Protein AF-A0A2G9XQ73-F1 (afdb_monomer_lite)

Sequence (94 aa):
MFDDGTPLGSSANEEARIDSLPQSWAWLSGAADTDRADRALESAWKNLVREDEGLVLLLTPPFDRSGPSPGYIKGYPPGVRENGGQYTHAALWF

Structure (mmCIF, N/CA/C/O backbone):
data_AF-A0A2G9XQ73-F1
#
_entry.id   AF-A0A2G9XQ73-F1
#
loop_
_atom_site.group_PDB
_atom_site.id
_atom_site.type_symbol
_atom_site.label_atom_id
_atom_site.label_alt_id
_atom_site.label_comp_id
_atom_site.label_asym_id
_atom_site.label_entity_id
_atom_site.label_seq_id
_atom_site.pdbx_PDB_ins_code
_atom_site.Cartn_x
_atom_site.Cartn_y
_atom_site.Cartn_z
_atom_site.occupancy
_atom_site.B_iso_or_equiv
_atom_site.auth_seq_id
_atom_site.auth_comp_id
_atom_site.auth_asym_id
_atom_site.auth_atom_id
_atom_site.pdbx_PDB_model_num
ATOM 1 N N . MET A 1 1 ? -2.246 -3.105 -12.243 1.00 79.94 1 MET A N 1
ATOM 2 C CA . MET A 1 1 ? -1.368 -3.901 -13.131 1.00 79.94 1 MET A CA 1
ATOM 3 C C . MET A 1 1 ? -0.458 -2.949 -13.879 1.00 79.94 1 MET A C 1
ATOM 5 O O . MET A 1 1 ? -0.828 -1.788 -14.013 1.00 79.94 1 MET A O 1
ATOM 9 N N . PHE A 1 2 ? 0.720 -3.409 -14.281 1.00 86.31 2 PHE A N 1
ATOM 10 C CA . PHE A 1 2 ? 1.618 -2.654 -15.154 1.00 86.31 2 PHE A CA 1
ATOM 11 C C . PHE A 1 2 ? 1.119 -2.687 -16.608 1.00 86.31 2 PHE A C 1
ATOM 13 O O . PHE A 1 2 ? 0.191 -3.434 -16.930 1.00 86.31 2 PHE A O 1
ATOM 20 N N . ASP A 1 3 ? 1.748 -1.898 -17.483 1.00 85.88 3 ASP A N 1
ATOM 21 C CA . ASP A 1 3 ? 1.371 -1.783 -18.903 1.00 85.88 3 ASP A CA 1
ATOM 22 C C . ASP A 1 3 ? 1.510 -3.105 -19.676 1.00 85.88 3 ASP A C 1
ATOM 24 O O . ASP A 1 3 ? 0.782 -3.350 -20.635 1.00 85.88 3 ASP A O 1
ATOM 28 N N . ASP A 1 4 ? 2.414 -3.986 -19.241 1.00 88.31 4 ASP A N 1
ATOM 29 C CA . ASP A 1 4 ? 2.602 -5.330 -19.803 1.00 88.31 4 ASP A CA 1
ATOM 30 C C . ASP A 1 4 ? 1.589 -6.363 -19.268 1.00 88.31 4 ASP A C 1
ATOM 32 O O . ASP A 1 4 ? 1.657 -7.547 -19.599 1.00 88.31 4 ASP A O 1
ATOM 36 N N . GLY A 1 5 ? 0.642 -5.924 -18.435 1.00 86.62 5 GLY A N 1
ATOM 37 C CA . GLY A 1 5 ? -0.377 -6.762 -17.817 1.00 86.62 5 GLY A CA 1
ATOM 38 C C . GLY A 1 5 ? 0.090 -7.505 -16.568 1.00 86.62 5 GLY A C 1
ATOM 39 O O . GLY A 1 5 ? -0.726 -8.186 -15.940 1.00 86.62 5 GLY A O 1
ATOM 40 N N . THR A 1 6 ? 1.354 -7.368 -16.154 1.00 88.62 6 THR A N 1
ATOM 41 C CA . THR A 1 6 ? 1.828 -8.007 -14.924 1.00 88.62 6 THR A CA 1
ATOM 42 C C . THR A 1 6 ? 1.110 -7.427 -13.692 1.00 88.62 6 THR A C 1
ATOM 44 O O . THR A 1 6 ? 0.835 -6.218 -13.617 1.00 88.62 6 THR A O 1
ATOM 47 N N . PRO A 1 7 ? 0.739 -8.266 -12.705 1.00 87.38 7 PRO A N 1
ATOM 48 C CA . PRO A 1 7 ? 0.110 -7.787 -11.480 1.00 87.38 7 PRO A CA 1
ATOM 49 C C . PRO A 1 7 ? 1.026 -6.839 -10.696 1.00 87.38 7 PRO A C 1
ATOM 51 O O . PRO A 1 7 ? 2.223 -7.078 -10.555 1.00 87.38 7 PRO A 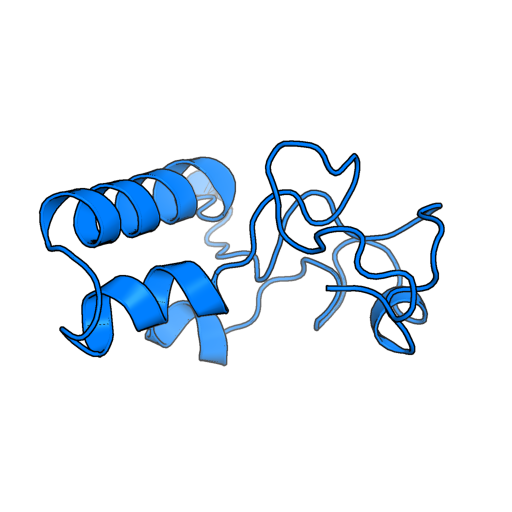O 1
ATOM 54 N N . LEU A 1 8 ? 0.425 -5.789 -10.140 1.00 87.81 8 LEU A N 1
ATOM 55 C CA . LEU A 1 8 ? 1.032 -4.881 -9.167 1.00 87.81 8 LEU A CA 1
ATOM 56 C C . LEU A 1 8 ? 0.183 -4.963 -7.896 1.00 87.81 8 LEU A C 1
ATOM 58 O O . LEU A 1 8 ? -1.044 -4.979 -8.023 1.00 87.81 8 LEU A O 1
ATOM 62 N N . GLY A 1 9 ? 0.793 -5.007 -6.709 1.00 88.38 9 GLY A N 1
ATOM 63 C CA . GLY A 1 9 ? 0.027 -5.156 -5.466 1.00 88.38 9 GLY A CA 1
ATOM 64 C C . GLY A 1 9 ? -0.326 -6.608 -5.128 1.00 88.38 9 GLY A C 1
ATOM 65 O O . GLY A 1 9 ? -1.392 -6.852 -4.570 1.00 88.38 9 GLY A O 1
ATOM 66 N N . SER A 1 10 ? 0.489 -7.584 -5.543 1.00 89.06 10 SER A N 1
ATOM 67 C CA . SER A 1 10 ? 0.209 -9.017 -5.394 1.00 89.06 10 SER A CA 1
ATOM 68 C C . SER A 1 10 ? 1.273 -9.749 -4.578 1.00 89.06 10 SER A C 1
ATOM 70 O O . SER A 1 10 ? 2.440 -9.360 -4.541 1.00 89.06 10 SER A O 1
ATOM 72 N N . SER A 1 11 ? 0.909 -10.905 -4.018 1.00 91.12 11 SER A N 1
ATOM 73 C CA . SER A 1 11 ? 1.837 -11.765 -3.270 1.00 91.12 11 SER A CA 1
ATOM 74 C C . SER A 1 11 ? 3.048 -12.239 -4.086 1.00 91.12 11 SER A C 1
ATOM 76 O O . SER A 1 11 ? 4.061 -12.623 -3.498 1.00 91.12 11 SER A O 1
ATOM 78 N N . ALA A 1 12 ? 2.940 -12.228 -5.420 1.00 90.50 12 ALA A N 1
ATOM 79 C CA . ALA A 1 12 ? 4.009 -12.594 -6.345 1.00 90.50 12 ALA A CA 1
ATOM 80 C C . ALA A 1 12 ? 5.023 -11.463 -6.587 1.00 90.50 12 ALA A C 1
ATOM 82 O O . ALA A 1 12 ? 6.100 -11.727 -7.115 1.00 90.50 12 ALA A O 1
ATOM 83 N N . ASN A 1 13 ? 4.708 -10.218 -6.216 1.00 91.44 13 ASN A N 1
ATOM 84 C CA . ASN A 1 13 ? 5.654 -9.112 -6.331 1.00 91.44 13 ASN A CA 1
ATOM 85 C C . ASN A 1 13 ? 6.731 -9.208 -5.236 1.00 91.44 13 ASN A C 1
ATOM 87 O O . ASN A 1 13 ? 6.504 -9.788 -4.179 1.00 91.44 13 ASN A O 1
ATOM 91 N N . GLU A 1 14 ? 7.921 -8.655 -5.469 1.00 91.88 14 GLU A N 1
ATOM 92 C CA . GLU A 1 14 ? 8.950 -8.559 -4.420 1.00 91.88 14 GLU A CA 1
ATOM 93 C C . GLU A 1 14 ? 8.718 -7.347 -3.508 1.00 91.88 14 GLU A C 1
ATOM 95 O O . GLU A 1 14 ? 8.846 -7.462 -2.287 1.00 91.88 14 GLU A O 1
ATOM 100 N N . GLU A 1 15 ? 8.292 -6.238 -4.115 1.00 94.69 15 GLU A N 1
ATOM 101 C CA . GLU A 1 15 ? 7.926 -4.953 -3.512 1.00 94.69 15 GLU A CA 1
ATOM 102 C C . GLU A 1 15 ? 6.433 -4.680 -3.754 1.00 94.69 15 GLU A C 1
ATOM 104 O O . GLU A 1 15 ? 5.847 -5.230 -4.686 1.00 94.69 15 GLU A O 1
ATOM 109 N N . ALA A 1 16 ? 5.812 -3.851 -2.916 1.00 94.88 16 ALA A N 1
ATOM 110 C CA . ALA A 1 16 ? 4.373 -3.586 -2.895 1.00 94.88 16 ALA A CA 1
ATOM 111 C C . ALA A 1 16 ? 3.549 -4.877 -3.005 1.00 94.88 16 ALA A C 1
ATOM 113 O O . ALA A 1 16 ? 2.692 -5.027 -3.873 1.00 94.88 16 ALA A O 1
ATOM 114 N N . ARG A 1 17 ? 3.843 -5.845 -2.133 1.00 95.38 17 ARG A N 1
ATOM 115 C CA . ARG A 1 17 ? 3.138 -7.136 -2.093 1.00 95.38 17 ARG A CA 1
ATOM 116 C C . ARG A 1 17 ? 1.692 -6.990 -1.652 1.00 95.38 17 ARG A C 1
ATOM 118 O O . ARG A 1 17 ? 0.843 -7.792 -2.033 1.00 95.38 17 ARG A O 1
ATOM 125 N N . ILE A 1 18 ? 1.446 -5.992 -0.814 1.00 96.19 18 ILE A N 1
ATOM 126 C CA . ILE A 1 18 ? 0.136 -5.629 -0.299 1.00 96.19 18 ILE A CA 1
ATOM 127 C C . ILE A 1 18 ? 0.067 -4.113 -0.131 1.00 96.19 18 ILE A C 1
ATOM 129 O O . ILE A 1 18 ? 1.061 -3.476 0.225 1.00 96.19 18 ILE A O 1
ATOM 133 N N . ASP A 1 19 ? -1.110 -3.564 -0.404 1.00 95.44 19 ASP A N 1
ATOM 134 C CA . ASP A 1 19 ? -1.445 -2.142 -0.335 1.00 95.44 19 ASP A CA 1
ATOM 135 C C . ASP A 1 19 ? -2.753 -2.000 0.443 1.00 95.44 19 ASP A C 1
ATOM 137 O O . ASP A 1 19 ? -3.676 -2.774 0.204 1.00 95.44 19 ASP A O 1
ATOM 141 N N . SER A 1 20 ? -2.824 -1.043 1.363 1.00 95.19 20 SER A N 1
ATOM 142 C CA . SER A 1 20 ? -3.969 -0.785 2.236 1.00 95.19 20 SER A CA 1
ATOM 143 C C . SER A 1 20 ? -5.244 -0.469 1.445 1.00 95.19 20 SER A C 1
ATOM 145 O O . SER A 1 20 ? -6.310 -1.008 1.736 1.00 95.19 20 SER A O 1
ATOM 147 N N . LEU A 1 21 ? -5.139 0.324 0.375 1.00 94.19 21 LEU A N 1
ATOM 148 C CA . LEU A 1 21 ? -6.286 0.855 -0.360 1.00 94.19 21 LEU A CA 1
ATOM 149 C C . LEU A 1 21 ? -7.216 -0.230 -0.915 1.00 94.19 21 LEU A C 1
ATOM 151 O O . LEU A 1 21 ? -8.401 -0.219 -0.571 1.00 94.19 21 LEU A O 1
ATOM 155 N N . PRO A 1 22 ? -6.749 -1.177 -1.753 1.00 93.88 22 PRO A N 1
ATOM 156 C CA . PRO A 1 22 ? -7.627 -2.207 -2.289 1.00 93.88 22 PRO A CA 1
ATOM 157 C C . PRO A 1 22 ? -8.182 -3.139 -1.207 1.00 93.88 22 PRO A C 1
ATOM 159 O O . PRO A 1 22 ? -9.270 -3.673 -1.407 1.00 93.88 22 PRO A O 1
ATOM 162 N N . GLN A 1 23 ? -7.487 -3.335 -0.078 1.00 94.50 23 GLN A N 1
ATOM 163 C CA . GLN A 1 23 ? -7.994 -4.205 0.990 1.00 94.50 23 GLN A CA 1
ATOM 164 C C . GLN A 1 23 ? -9.109 -3.516 1.781 1.00 94.50 23 GLN A C 1
ATOM 166 O O . GLN A 1 23 ? -10.189 -4.084 1.927 1.00 94.50 23 GLN A O 1
ATOM 171 N N . SER A 1 24 ? -8.890 -2.270 2.210 1.00 94.06 24 SER A N 1
ATOM 172 C CA . SER A 1 24 ? -9.899 -1.467 2.904 1.00 94.06 24 SER A CA 1
ATOM 173 C C . SER A 1 24 ? -11.149 -1.277 2.047 1.00 94.06 24 SER A C 1
ATOM 175 O O . SER A 1 24 ? -12.267 -1.506 2.504 1.00 94.06 24 SER A O 1
ATOM 177 N N . TRP A 1 25 ? -10.988 -0.930 0.766 1.00 94.56 25 TRP A N 1
ATOM 178 C CA . TRP A 1 25 ? -12.129 -0.712 -0.126 1.00 94.56 25 TRP A CA 1
A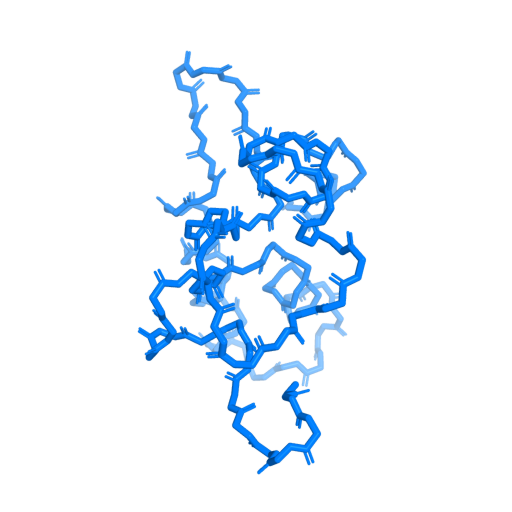TOM 179 C C . TRP A 1 25 ? -12.872 -1.995 -0.504 1.00 94.56 25 TRP A C 1
ATOM 181 O O . TRP A 1 25 ? -14.082 -1.931 -0.734 1.00 94.56 25 TRP A O 1
ATOM 191 N N . ALA A 1 26 ? -12.205 -3.155 -0.542 1.00 93.56 26 ALA A N 1
ATOM 192 C CA . ALA A 1 26 ? -12.889 -4.435 -0.730 1.00 93.56 26 ALA A CA 1
ATOM 193 C C . ALA A 1 26 ? -13.928 -4.681 0.374 1.00 93.56 26 ALA A C 1
ATOM 195 O O . ALA A 1 26 ? -15.035 -5.122 0.072 1.00 93.56 26 ALA A O 1
ATOM 196 N N . TRP A 1 27 ? -13.599 -4.326 1.618 1.00 93.38 27 TRP A N 1
ATOM 197 C CA . TRP A 1 27 ? -14.503 -4.444 2.759 1.00 93.38 27 TRP A CA 1
ATOM 198 C C . TRP A 1 27 ? -15.535 -3.309 2.812 1.00 93.38 27 TRP A C 1
ATOM 200 O O . TRP A 1 27 ? -16.738 -3.564 2.818 1.00 93.38 27 TRP A O 1
ATOM 210 N N . LEU A 1 28 ? -15.089 -2.050 2.738 1.00 92.94 28 LEU A N 1
ATOM 211 C CA . LEU A 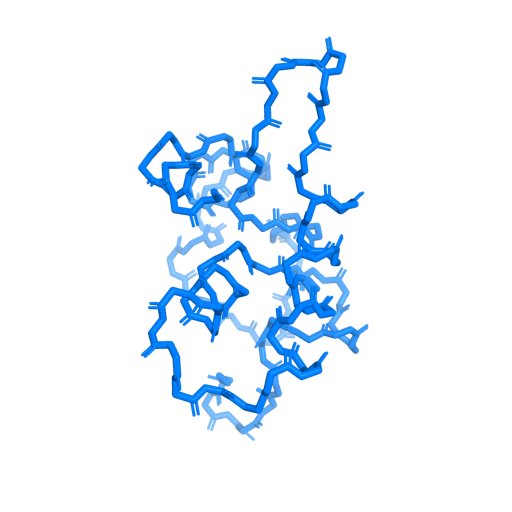1 28 ? -15.955 -0.869 2.866 1.00 92.94 28 LEU A CA 1
ATOM 212 C C . LEU A 1 28 ? -17.020 -0.752 1.770 1.00 92.94 28 LEU A C 1
ATOM 214 O O . LEU A 1 28 ? -18.119 -0.267 2.026 1.00 92.94 28 LEU A O 1
ATOM 218 N N . SER A 1 29 ? -16.701 -1.150 0.536 1.00 94.81 29 SER A N 1
ATOM 219 C CA . SER A 1 29 ? -17.637 -1.002 -0.587 1.00 94.81 29 SER A CA 1
ATOM 220 C C . SER A 1 29 ? -18.787 -2.009 -0.562 1.00 94.81 29 SER A C 1
ATOM 222 O O . SER A 1 29 ? -19.791 -1.787 -1.238 1.00 94.81 29 SER A O 1
ATOM 224 N N . GLY A 1 30 ? -18.629 -3.138 0.139 1.00 92.12 30 GLY A N 1
ATOM 225 C CA . GLY A 1 30 ? -19.554 -4.274 0.073 1.00 92.12 30 GLY A CA 1
ATOM 226 C C . GLY A 1 30 ? -19.663 -4.929 -1.313 1.00 92.12 30 GLY A C 1
ATOM 227 O O . GLY A 1 30 ? -20.554 -5.744 -1.533 1.00 92.12 30 GLY A O 1
ATOM 228 N N . ALA A 1 31 ? -18.794 -4.566 -2.265 1.00 94.31 31 ALA A N 1
ATOM 229 C CA . ALA A 1 31 ? -18.827 -5.080 -3.635 1.00 94.31 31 ALA A CA 1
ATOM 230 C C . ALA A 1 31 ? -18.020 -6.377 -3.811 1.00 94.31 31 ALA A C 1
ATOM 232 O O . ALA A 1 31 ? -18.194 -7.087 -4.804 1.00 94.31 31 ALA A O 1
ATOM 233 N N . ALA A 1 32 ? -17.112 -6.672 -2.878 1.00 94.25 32 ALA A N 1
ATOM 234 C CA . ALA A 1 32 ? -16.376 -7.925 -2.856 1.00 94.25 32 ALA A CA 1
ATOM 235 C C . ALA A 1 32 ? -17.200 -9.036 -2.191 1.00 94.25 32 ALA A C 1
ATOM 237 O O . ALA A 1 32 ? -18.056 -8.785 -1.347 1.00 94.25 32 ALA A O 1
ATOM 238 N N . ASP A 1 33 ? -16.900 -10.279 -2.563 1.00 97.69 33 ASP A N 1
ATOM 239 C CA . ASP A 1 33 ? -17.343 -11.452 -1.811 1.00 97.69 33 ASP A CA 1
ATOM 240 C C . ASP A 1 33 ? -16.914 -11.329 -0.338 1.00 97.69 33 ASP A C 1
ATOM 242 O O . ASP A 1 33 ? -15.769 -10.962 -0.064 1.00 97.69 33 ASP A O 1
ATOM 246 N N . THR A 1 34 ? -17.829 -11.610 0.593 1.00 96.12 34 THR A N 1
ATOM 247 C CA . THR A 1 34 ? -17.647 -11.320 2.024 1.00 96.12 34 THR A CA 1
ATOM 248 C C . THR A 1 34 ? -16.434 -12.035 2.611 1.00 96.12 34 THR A C 1
ATOM 250 O O . THR A 1 34 ? -15.570 -11.382 3.193 1.00 96.12 34 THR A O 1
ATOM 253 N N . ASP A 1 35 ? -16.287 -13.338 2.359 1.00 97.50 35 ASP A N 1
ATOM 254 C CA . ASP A 1 35 ? -15.154 -14.117 2.873 1.00 97.50 35 ASP A CA 1
ATOM 255 C C . ASP A 1 35 ? -13.820 -13.595 2.316 1.00 97.50 35 ASP A C 1
ATOM 257 O O . ASP A 1 35 ? -12.779 -13.621 2.980 1.00 97.50 35 ASP A O 1
ATOM 261 N N . ARG A 1 36 ? -13.820 -13.109 1.069 1.00 96.44 36 ARG A N 1
ATOM 262 C CA . ARG A 1 36 ? -12.635 -12.487 0.464 1.00 96.44 36 ARG A CA 1
ATOM 263 C C . ARG A 1 36 ? -12.338 -11.109 1.046 1.00 96.44 36 ARG A C 1
ATOM 265 O O . ARG A 1 36 ? -11.160 -10.782 1.178 1.00 96.44 36 ARG A O 1
ATOM 272 N N . ALA A 1 37 ? -13.361 -10.323 1.363 1.00 96.44 37 ALA A N 1
ATOM 273 C CA . ALA A 1 37 ? -13.219 -9.004 1.966 1.00 96.44 37 ALA A CA 1
ATOM 274 C C . ALA A 1 37 ? -12.658 -9.089 3.392 1.00 96.44 37 ALA A C 1
ATOM 276 O O . ALA A 1 37 ? -11.723 -8.362 3.724 1.00 96.44 37 ALA A O 1
ATOM 277 N N . ASP A 1 38 ? -13.149 -10.026 4.203 1.00 96.06 38 ASP A N 1
ATOM 278 C CA . ASP A 1 38 ? -12.653 -10.230 5.568 1.00 96.06 38 ASP A CA 1
ATOM 279 C C . ASP A 1 38 ? -11.184 -10.672 5.555 1.00 96.06 38 ASP A C 1
ATOM 281 O O . ASP A 1 38 ? -10.333 -10.086 6.226 1.00 96.06 38 ASP A O 1
ATOM 285 N N . ARG A 1 39 ? -10.833 -11.622 4.678 1.00 96.94 39 ARG A N 1
ATOM 286 C CA . ARG A 1 39 ? -9.437 -12.047 4.483 1.00 96.94 39 ARG A CA 1
ATOM 287 C C . ARG A 1 39 ? -8.525 -10.920 3.995 1.00 96.94 39 ARG A C 1
ATOM 289 O O . ARG A 1 39 ? -7.343 -10.900 4.345 1.00 96.94 39 ARG A O 1
ATOM 296 N N . ALA A 1 40 ? -9.038 -10.022 3.155 1.00 95.31 40 ALA A N 1
ATOM 297 C CA . ALA A 1 40 ? -8.301 -8.853 2.685 1.00 95.31 40 ALA A CA 1
ATOM 298 C C . ALA A 1 40 ? -7.952 -7.929 3.858 1.00 95.31 40 ALA A C 1
ATOM 300 O O . ALA A 1 40 ? -6.783 -7.570 4.028 1.00 95.31 40 ALA A O 1
ATOM 301 N N . LEU A 1 41 ? -8.937 -7.620 4.706 1.00 94.81 41 LEU A N 1
ATOM 302 C CA . LEU A 1 41 ? -8.763 -6.765 5.877 1.00 94.81 41 LEU A CA 1
ATOM 303 C C . LEU A 1 41 ? -7.799 -7.383 6.903 1.00 94.81 41 LEU A C 1
ATOM 305 O O . LEU A 1 41 ? -6.866 -6.714 7.343 1.00 94.81 41 LEU A O 1
ATOM 3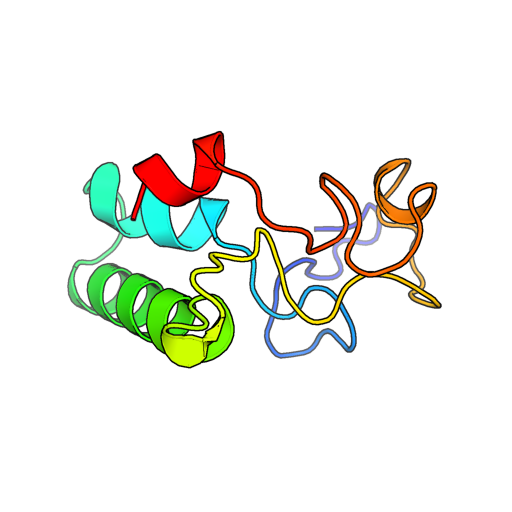09 N N . GLU A 1 42 ? -7.943 -8.674 7.214 1.00 96.19 42 GLU A N 1
ATOM 310 C CA . GLU A 1 42 ? -7.023 -9.401 8.105 1.00 96.19 42 GLU A CA 1
ATOM 311 C C . GLU A 1 42 ? -5.582 -9.396 7.580 1.00 96.19 42 GLU A C 1
ATOM 313 O O . GLU A 1 42 ? -4.623 -9.187 8.330 1.00 96.19 42 GLU A O 1
ATOM 318 N N . SER A 1 43 ? -5.408 -9.614 6.273 1.00 96.25 43 SER A N 1
ATOM 319 C CA . SER A 1 43 ? -4.090 -9.584 5.642 1.00 96.25 43 SER A CA 1
ATOM 320 C C . SER A 1 43 ? -3.480 -8.187 5.701 1.00 96.25 43 SER A C 1
ATOM 322 O O . SER A 1 43 ? -2.282 -8.051 5.961 1.00 96.25 43 SER A O 1
ATOM 324 N N . ALA A 1 44 ? -4.280 -7.147 5.475 1.00 95.19 44 ALA A N 1
ATOM 325 C CA . ALA A 1 44 ? -3.832 -5.770 5.579 1.00 95.19 44 ALA A CA 1
ATOM 326 C C . ALA A 1 44 ? -3.400 -5.460 7.019 1.00 95.19 44 ALA A C 1
ATOM 328 O O . ALA A 1 44 ? -2.282 -4.988 7.217 1.00 95.19 44 ALA A O 1
ATOM 329 N N . TRP A 1 45 ? -4.214 -5.822 8.015 1.00 95.12 45 TRP A N 1
ATOM 330 C CA . TRP A 1 45 ? -3.895 -5.629 9.431 1.00 95.12 45 TRP A CA 1
ATOM 331 C C . TRP A 1 45 ? -2.554 -6.271 9.788 1.00 95.12 45 TRP A C 1
ATOM 333 O O . TRP A 1 45 ? -1.632 -5.605 10.250 1.00 95.12 45 TRP A O 1
ATOM 343 N N . LYS A 1 46 ? -2.394 -7.556 9.459 1.00 96.25 46 LYS A N 1
ATOM 344 C CA . LYS A 1 46 ? -1.190 -8.333 9.769 1.00 96.25 46 LYS A CA 1
ATOM 345 C C . LYS A 1 46 ? 0.096 -7.767 9.158 1.00 96.25 46 LYS A C 1
ATOM 347 O O . LYS A 1 46 ? 1.164 -7.944 9.738 1.00 96.25 46 LYS A O 1
ATOM 352 N N . ASN A 1 47 ? 0.027 -7.185 7.961 1.00 96.38 47 ASN A N 1
ATOM 353 C CA . ASN A 1 47 ? 1.225 -6.789 7.214 1.00 96.38 47 ASN A CA 1
ATOM 354 C C . ASN A 1 47 ? 1.509 -5.282 7.265 1.00 96.38 47 ASN A C 1
ATOM 356 O O . ASN A 1 47 ? 2.654 -4.880 7.056 1.00 96.38 47 ASN A O 1
ATOM 360 N N . LEU A 1 48 ? 0.490 -4.452 7.493 1.00 96.25 48 LEU A N 1
ATOM 361 C CA . LEU A 1 48 ? 0.579 -2.997 7.353 1.00 96.25 48 LEU A CA 1
ATOM 362 C C . LEU A 1 48 ? 0.394 -2.246 8.673 1.00 96.25 48 LEU A C 1
ATOM 364 O O . LEU A 1 48 ? 0.826 -1.096 8.753 1.00 96.25 48 LEU A O 1
ATOM 368 N N . VAL A 1 49 ? -0.186 -2.868 9.703 1.00 95.19 49 VAL A N 1
ATOM 369 C CA . VAL A 1 49 ? -0.339 -2.256 11.029 1.00 95.19 49 VAL A CA 1
ATOM 370 C C . VAL A 1 49 ? 0.842 -2.652 11.911 1.00 95.19 49 VAL A C 1
ATOM 372 O O . VAL A 1 49 ? 1.131 -3.830 12.110 1.00 95.19 49 VAL A O 1
ATOM 375 N N . ARG A 1 50 ? 1.539 -1.648 12.442 1.00 94.00 50 ARG A N 1
ATOM 376 C CA . ARG A 1 50 ? 2.624 -1.803 13.413 1.00 94.00 50 ARG A CA 1
ATOM 377 C C . ARG A 1 50 ? 2.207 -1.145 14.716 1.00 94.00 50 ARG A C 1
ATOM 379 O O . ARG A 1 50 ? 2.461 0.040 14.923 1.00 94.00 50 ARG A O 1
ATOM 386 N N . GLU A 1 51 ? 1.536 -1.912 15.567 1.00 92.19 51 GLU A N 1
ATOM 387 C CA . GLU A 1 51 ? 0.933 -1.408 16.807 1.00 92.19 51 GLU A CA 1
ATOM 388 C C . GLU A 1 51 ? 1.979 -0.802 17.751 1.00 92.19 51 GLU A C 1
ATOM 390 O O . GLU A 1 51 ? 1.790 0.315 18.228 1.00 92.19 51 GLU A O 1
ATOM 395 N N . ASP A 1 52 ? 3.121 -1.474 17.925 1.00 94.00 52 ASP A N 1
ATOM 396 C CA . ASP A 1 52 ? 4.219 -1.008 18.786 1.00 94.00 52 ASP A CA 1
ATOM 397 C C . ASP A 1 52 ? 4.821 0.330 18.324 1.00 94.00 52 ASP A C 1
ATOM 399 O O . ASP A 1 52 ? 5.310 1.117 19.133 1.00 94.00 52 ASP A O 1
ATOM 403 N N . GLU A 1 53 ? 4.785 0.593 17.014 1.00 92.19 53 GLU A N 1
ATOM 404 C CA . GLU A 1 53 ? 5.299 1.824 16.406 1.00 92.19 53 GLU A CA 1
ATOM 405 C C . GLU A 1 53 ? 4.193 2.883 16.209 1.00 92.19 53 GLU A C 1
ATOM 407 O O . GLU A 1 53 ? 4.486 4.024 15.854 1.00 92.19 53 GLU A O 1
ATOM 412 N N . GLY A 1 54 ? 2.919 2.528 16.420 1.00 90.31 54 GLY A N 1
ATOM 413 C CA . GLY A 1 54 ? 1.766 3.387 16.134 1.00 90.31 54 GLY A CA 1
ATOM 414 C C . GLY A 1 54 ? 1.592 3.718 14.645 1.00 90.31 54 GLY A C 1
ATOM 415 O O . GLY A 1 54 ? 1.064 4.782 14.307 1.00 90.31 54 GLY A O 1
ATOM 416 N N . LEU A 1 55 ? 2.056 2.841 13.746 1.00 92.12 55 LEU A N 1
ATOM 417 C CA . LEU A 1 55 ? 2.066 3.087 12.300 1.00 92.12 55 LEU A CA 1
ATOM 418 C C . LEU A 1 55 ? 1.046 2.220 11.562 1.00 92.12 55 LEU A C 1
ATOM 420 O O . LEU A 1 55 ? 0.868 1.040 11.857 1.00 92.12 55 LEU A O 1
ATOM 424 N N . VAL A 1 56 ? 0.457 2.804 10.519 1.00 94.19 56 VAL A N 1
ATOM 425 C CA . VAL A 1 56 ? -0.308 2.087 9.491 1.00 94.19 56 VAL A CA 1
ATOM 426 C C . VAL A 1 56 ? 0.296 2.448 8.141 1.00 94.19 56 VAL A C 1
ATOM 428 O O . VAL A 1 56 ? 0.210 3.598 7.700 1.00 94.19 56 VAL A O 1
ATOM 431 N N . LEU A 1 57 ? 0.974 1.485 7.526 1.00 95.94 57 LEU A N 1
ATOM 432 C CA . LEU A 1 57 ? 1.698 1.673 6.274 1.00 95.94 57 LEU A CA 1
ATOM 433 C C . LEU A 1 57 ? 0.741 1.650 5.082 1.00 95.94 57 LEU A C 1
ATOM 435 O O . LEU A 1 57 ? -0.215 0.875 5.060 1.00 95.94 57 LEU A O 1
ATOM 439 N N . LEU A 1 58 ? 1.027 2.456 4.058 1.00 95.81 58 LEU A N 1
ATOM 440 C CA . LEU A 1 58 ? 0.237 2.419 2.825 1.00 95.81 58 LEU A CA 1
ATOM 441 C C . LEU A 1 58 ? 0.439 1.110 2.051 1.00 95.81 58 LEU A C 1
ATOM 443 O O . LEU A 1 58 ? -0.525 0.526 1.574 1.00 95.81 58 LEU A O 1
ATOM 447 N N . LEU A 1 59 ? 1.682 0.642 1.942 1.00 96.31 59 LEU A N 1
ATOM 448 C CA . LEU A 1 59 ? 2.044 -0.595 1.252 1.00 96.31 59 LEU A CA 1
ATOM 449 C C . LEU A 1 59 ? 3.328 -1.185 1.834 1.00 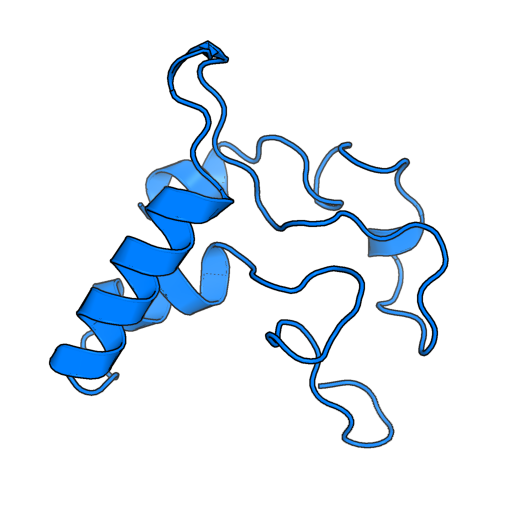96.31 59 LEU A C 1
ATOM 451 O O . LEU A 1 59 ? 4.102 -0.483 2.488 1.00 96.31 59 LEU A O 1
ATOM 455 N N . THR A 1 60 ? 3.571 -2.472 1.593 1.00 96.50 60 THR A N 1
ATOM 456 C CA . THR A 1 60 ? 4.825 -3.122 1.996 1.00 96.50 60 THR A CA 1
ATOM 457 C C . THR A 1 60 ? 5.171 -4.325 1.102 1.00 96.50 60 THR A C 1
ATOM 459 O O . THR A 1 60 ? 4.266 -5.015 0.622 1.00 96.50 60 THR A O 1
ATOM 462 N N . PRO A 1 61 ? 6.464 -4.633 0.884 1.00 96.19 61 PRO A N 1
ATOM 463 C CA . PRO A 1 61 ? 7.623 -3.758 1.107 1.00 96.19 61 PRO A CA 1
ATOM 464 C C . PRO A 1 61 ? 7.551 -2.484 0.243 1.00 96.19 61 PRO A C 1
ATOM 466 O O . PRO A 1 61 ? 6.881 -2.511 -0.786 1.00 96.19 61 PRO A O 1
ATOM 469 N N . PRO A 1 62 ? 8.195 -1.369 0.624 1.00 96.38 62 PRO A N 1
ATOM 470 C CA . PRO A 1 62 ? 8.264 -0.188 -0.234 1.00 96.38 62 PRO A CA 1
ATOM 471 C C . PRO A 1 62 ? 9.022 -0.484 -1.534 1.00 96.38 62 PRO A C 1
ATOM 473 O O . PRO A 1 62 ? 9.822 -1.418 -1.605 1.00 96.38 62 PRO A O 1
ATOM 476 N N . PHE A 1 63 ? 8.789 0.332 -2.555 1.00 95.31 63 PHE A N 1
ATOM 477 C CA . PHE A 1 63 ? 9.542 0.276 -3.797 1.00 95.31 63 PHE A CA 1
ATOM 478 C C . PHE A 1 63 ? 10.974 0.796 -3.603 1.00 95.31 63 PHE A C 1
ATOM 480 O O . PHE A 1 63 ? 11.168 1.872 -3.038 1.00 95.31 63 PHE A O 1
ATOM 487 N N . ASP A 1 64 ? 11.966 0.078 -4.128 1.00 93.69 64 ASP A N 1
ATOM 488 C CA . ASP A 1 64 ? 13.382 0.479 -4.170 1.00 93.69 64 ASP A CA 1
ATOM 489 C C . ASP A 1 64 ? 13.979 0.146 -5.545 1.00 93.69 64 ASP A C 1
ATOM 491 O O . ASP A 1 64 ? 14.413 1.023 -6.298 1.00 93.69 64 ASP A O 1
ATOM 495 N N . ARG A 1 65 ? 13.918 -1.128 -5.947 1.00 88.50 65 ARG A N 1
ATOM 496 C CA . ARG A 1 65 ? 14.603 -1.642 -7.146 1.00 88.50 65 ARG A CA 1
ATOM 497 C C . ARG A 1 65 ? 13.673 -2.220 -8.197 1.00 88.50 65 ARG A C 1
ATOM 499 O O . ARG A 1 65 ? 14.138 -2.434 -9.313 1.00 88.50 65 ARG A O 1
ATOM 506 N N . SER A 1 66 ? 12.387 -2.387 -7.900 1.00 76.12 66 SER A N 1
ATOM 507 C CA . SER A 1 66 ? 11.392 -2.996 -8.796 1.00 76.12 66 SER A CA 1
ATOM 508 C C . SER A 1 66 ? 11.448 -2.516 -10.249 1.00 76.12 66 SER A C 1
ATOM 510 O O . SER A 1 66 ? 11.553 -1.319 -10.546 1.00 76.12 66 SER A O 1
ATOM 512 N N . GLY A 1 67 ? 11.340 -3.491 -11.150 1.00 76.50 67 GLY A N 1
ATOM 513 C CA . GLY A 1 67 ? 10.914 -3.329 -12.535 1.00 76.50 67 GLY A CA 1
ATOM 514 C C . GLY A 1 67 ? 9.715 -4.257 -12.781 1.00 76.50 67 GLY A C 1
ATOM 515 O O . GLY A 1 67 ? 9.727 -5.362 -12.232 1.00 76.50 67 GLY A O 1
ATOM 516 N N . PRO A 1 68 ? 8.694 -3.856 -13.564 1.00 81.88 68 PRO A N 1
ATOM 517 C CA . PRO A 1 68 ? 8.536 -2.587 -14.288 1.00 81.88 68 PRO A CA 1
ATOM 518 C C . PRO A 1 68 ? 8.353 -1.374 -13.358 1.00 81.88 68 PRO A C 1
ATOM 520 O O . PRO A 1 68 ? 8.116 -1.523 -12.163 1.00 81.88 68 PRO A O 1
ATOM 523 N N . SER A 1 69 ? 8.512 -0.155 -13.889 1.00 86.50 69 SER A N 1
ATOM 524 C CA . SER A 1 69 ? 8.394 1.064 -13.075 1.00 86.50 69 SER A CA 1
ATOM 525 C C . SER A 1 69 ? 6.959 1.238 -12.556 1.00 86.50 69 SER A C 1
ATOM 527 O O . SER A 1 69 ? 6.041 1.282 -13.375 1.00 86.50 69 SER A O 1
ATOM 529 N N . PRO A 1 70 ? 6.739 1.416 -11.238 1.00 87.38 70 PRO A N 1
ATOM 530 C CA . PRO A 1 70 ? 5.417 1.727 -10.686 1.00 87.38 70 PRO A CA 1
ATOM 531 C C . PRO A 1 70 ? 5.043 3.212 -10.869 1.00 87.38 70 PRO A C 1
ATOM 533 O O . PRO A 1 70 ? 4.049 3.684 -10.322 1.00 87.38 70 PRO A O 1
ATOM 536 N N . GLY A 1 71 ? 5.855 3.975 -11.610 1.00 90.06 71 GLY A N 1
ATOM 537 C CA . GLY A 1 71 ? 5.678 5.406 -11.821 1.00 90.06 71 GLY A CA 1
ATOM 538 C C . GLY A 1 71 ? 6.331 6.256 -10.730 1.00 90.06 71 GLY A C 1
ATOM 539 O O . GLY A 1 71 ? 7.312 5.857 -10.099 1.00 90.06 71 GLY A O 1
ATOM 540 N N . TYR A 1 72 ? 5.793 7.461 -10.522 1.00 91.44 72 TYR A N 1
ATOM 541 C CA . TYR A 1 72 ? 6.406 8.493 -9.674 1.00 91.44 72 TYR A CA 1
ATOM 542 C C . TYR A 1 72 ? 6.543 8.097 -8.196 1.00 91.44 72 TYR A C 1
ATOM 544 O O . TYR A 1 72 ? 7.412 8.621 -7.508 1.00 91.44 72 TYR A O 1
ATOM 552 N N . ILE A 1 73 ? 5.746 7.139 -7.713 1.00 91.44 73 ILE A N 1
ATOM 553 C CA . ILE A 1 73 ? 5.815 6.637 -6.332 1.00 91.44 73 ILE A CA 1
ATOM 554 C C . ILE A 1 73 ? 7.219 6.138 -5.948 1.00 91.44 73 ILE A C 1
ATOM 556 O O . ILE A 1 73 ? 7.655 6.355 -4.822 1.00 91.44 73 ILE A O 1
ATOM 560 N N . LYS A 1 74 ? 7.978 5.578 -6.902 1.00 90.62 74 LYS A N 1
ATOM 561 C CA . LYS A 1 74 ? 9.375 5.147 -6.706 1.00 90.62 74 LYS A CA 1
ATOM 562 C C . LYS A 1 74 ? 10.364 6.319 -6.574 1.00 90.62 74 LYS A C 1
ATOM 564 O O . LYS A 1 74 ? 11.515 6.121 -6.207 1.00 90.62 74 LYS A O 1
ATOM 569 N N . GLY A 1 75 ? 9.936 7.547 -6.871 1.00 90.19 75 GLY A N 1
ATOM 570 C CA . GLY A 1 75 ? 10.733 8.760 -6.678 1.00 90.19 75 GLY A CA 1
ATOM 571 C C . GLY A 1 75 ? 10.911 9.151 -5.207 1.00 90.19 75 GLY A C 1
ATOM 572 O O . GLY A 1 75 ? 11.813 9.927 -4.893 1.00 90.19 75 GLY A O 1
ATOM 573 N N . TYR A 1 76 ? 10.084 8.619 -4.301 1.00 92.25 76 TYR A N 1
ATOM 574 C CA . TYR A 1 76 ? 10.261 8.794 -2.861 1.00 92.25 76 TYR A CA 1
ATOM 575 C C . TYR A 1 76 ? 11.184 7.719 -2.280 1.00 92.25 76 TYR A C 1
ATOM 577 O O . TYR A 1 76 ? 11.076 6.557 -2.681 1.00 92.25 76 TYR A O 1
ATOM 585 N N . PRO A 1 77 ? 12.038 8.057 -1.293 1.00 94.44 77 PRO A N 1
ATOM 586 C CA . PRO A 1 77 ? 12.804 7.052 -0.567 1.00 94.44 77 PRO A CA 1
ATOM 587 C C . PRO A 1 77 ? 11.896 5.958 0.029 1.00 94.44 77 PRO A C 1
ATOM 589 O O . PRO A 1 77 ? 10.757 6.256 0.404 1.00 94.44 77 PRO A O 1
ATOM 592 N N . PRO A 1 78 ? 12.381 4.712 0.159 1.00 95.69 78 PRO A N 1
ATOM 593 C CA . PRO A 1 78 ? 11.614 3.632 0.770 1.00 95.69 78 PRO A CA 1
ATOM 594 C C . PRO A 1 78 ? 11.101 3.999 2.172 1.00 95.69 78 PRO A C 1
ATOM 596 O O . PRO A 1 78 ? 11.872 4.439 3.024 1.00 95.69 78 PRO A O 1
ATOM 599 N N . GLY A 1 79 ? 9.801 3.820 2.415 1.00 93.25 79 GLY A N 1
ATOM 600 C CA . GLY A 1 79 ? 9.133 4.154 3.679 1.00 93.25 79 GLY A CA 1
ATOM 601 C C . GLY A 1 79 ? 8.685 5.616 3.806 1.00 93.25 79 GLY A C 1
ATOM 602 O O . GLY A 1 79 ? 8.244 6.025 4.879 1.00 93.25 79 GLY A O 1
ATOM 603 N N . VAL A 1 80 ? 8.795 6.425 2.747 1.00 92.62 80 VAL A N 1
ATOM 604 C CA . VAL A 1 80 ? 8.458 7.856 2.775 1.00 92.62 80 VAL A CA 1
ATOM 605 C C . VAL A 1 80 ? 7.209 8.146 1.947 1.00 92.62 80 VAL A C 1
ATOM 607 O O . VAL A 1 80 ? 7.113 7.765 0.781 1.00 92.62 80 VAL A O 1
ATOM 610 N N . ARG A 1 81 ? 6.279 8.904 2.546 1.00 91.81 81 ARG A N 1
ATOM 611 C CA . ARG A 1 81 ? 5.006 9.324 1.936 1.00 91.81 81 ARG A CA 1
ATOM 612 C C . ARG A 1 81 ? 4.252 8.131 1.333 1.00 91.81 81 ARG A C 1
ATOM 614 O O . ARG A 1 81 ? 4.015 7.155 2.037 1.00 91.81 81 ARG A O 1
ATOM 621 N N . GLU A 1 82 ? 3.875 8.198 0.057 1.00 92.81 82 GLU A N 1
ATOM 622 C CA . GLU A 1 82 ? 3.150 7.139 -0.642 1.00 92.81 82 GLU A CA 1
AT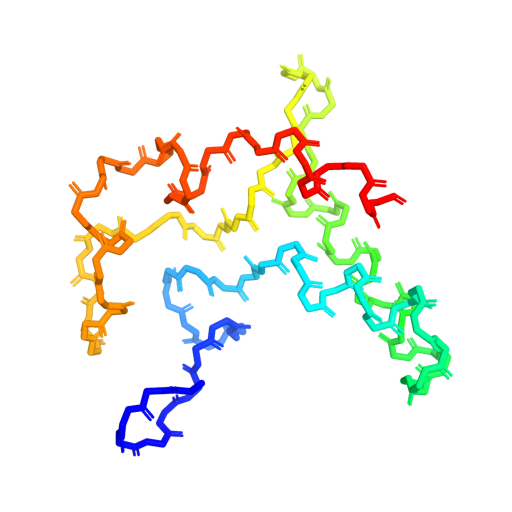OM 623 C C . GLU A 1 82 ? 3.991 5.862 -0.819 1.00 92.81 82 GLU A C 1
ATOM 625 O O . GLU A 1 82 ? 3.434 4.781 -0.979 1.00 92.81 82 GLU A O 1
ATOM 630 N N . ASN A 1 83 ? 5.325 5.931 -0.741 1.00 95.44 83 ASN A N 1
ATOM 631 C CA . ASN A 1 83 ? 6.184 4.758 -0.893 1.00 95.44 83 ASN A CA 1
ATOM 632 C C . ASN A 1 83 ? 6.319 3.965 0.419 1.00 95.44 83 ASN A C 1
ATOM 634 O O . ASN A 1 83 ? 7.402 3.861 0.993 1.00 95.44 83 ASN A O 1
ATOM 638 N N . GLY A 1 84 ? 5.203 3.432 0.916 1.00 94.19 84 GLY A N 1
ATOM 639 C CA . GLY A 1 84 ? 5.166 2.572 2.102 1.00 94.19 84 GLY A CA 1
ATOM 640 C C . GLY A 1 84 ? 5.379 3.292 3.437 1.00 94.19 84 GLY A C 1
ATOM 641 O O . GLY A 1 84 ? 5.712 2.641 4.423 1.00 94.19 84 GLY A O 1
ATOM 642 N N . GLY A 1 85 ? 5.211 4.617 3.485 1.00 93.00 85 GLY A N 1
ATOM 643 C CA . GLY A 1 85 ? 5.193 5.371 4.739 1.00 93.00 85 GLY A CA 1
ATOM 644 C C . GLY A 1 85 ? 3.849 5.282 5.466 1.00 93.00 85 GLY A C 1
ATOM 645 O O . GLY A 1 85 ? 2.872 4.737 4.941 1.00 93.00 85 GLY A O 1
ATOM 646 N N . GLN A 1 86 ? 3.787 5.857 6.673 1.00 86.12 86 GLN A N 1
ATOM 647 C CA . GLN A 1 86 ? 2.506 6.067 7.345 1.00 86.12 86 GLN A CA 1
ATOM 648 C C . GLN A 1 86 ? 1.686 7.090 6.564 1.00 86.12 86 GLN A C 1
ATOM 650 O O . GLN A 1 86 ? 2.118 8.226 6.351 1.00 86.12 86 GLN A O 1
ATOM 655 N N . TYR A 1 87 ? 0.486 6.685 6.162 1.00 78.81 87 TYR A N 1
ATOM 656 C CA . TYR A 1 87 ? -0.397 7.513 5.354 1.00 78.81 87 TYR A CA 1
ATOM 657 C C . TYR A 1 87 ? -1.735 7.674 6.068 1.00 78.81 87 TYR A C 1
ATOM 659 O O . TYR A 1 87 ? -2.646 6.868 5.902 1.00 78.81 87 TYR A O 1
ATOM 667 N N . THR A 1 88 ? -1.847 8.719 6.894 1.00 79.31 88 THR A N 1
ATOM 668 C CA . THR A 1 88 ? -2.972 8.919 7.826 1.00 79.31 88 THR A CA 1
ATOM 669 C C . THR A 1 88 ? -4.336 8.878 7.139 1.00 79.31 88 THR A C 1
ATOM 671 O O . THR A 1 88 ? -5.282 8.362 7.714 1.00 79.31 88 THR A O 1
ATOM 674 N N . HIS A 1 89 ? -4.443 9.360 5.898 1.00 80.25 89 HIS A N 1
ATOM 675 C CA . HIS A 1 89 ? -5.693 9.280 5.139 1.00 80.25 89 HIS A CA 1
ATOM 676 C C . HIS A 1 89 ? -6.091 7.825 4.841 1.00 80.25 89 HIS A C 1
ATOM 678 O O . HIS A 1 89 ? -7.233 7.451 5.070 1.00 80.25 89 HIS A O 1
ATOM 684 N N . ALA A 1 90 ? -5.150 6.985 4.402 1.00 72.38 90 ALA A N 1
ATOM 685 C CA . ALA A 1 90 ? -5.425 5.572 4.139 1.00 72.38 90 ALA A CA 1
ATOM 686 C C . ALA A 1 90 ? -5.663 4.784 5.435 1.00 72.38 90 ALA A C 1
ATOM 688 O O . ALA A 1 90 ? -6.458 3.853 5.452 1.00 72.38 90 ALA A O 1
ATOM 689 N N . ALA A 1 91 ? -5.018 5.190 6.531 1.00 79.50 91 ALA A N 1
ATOM 690 C CA . ALA A 1 91 ? -5.224 4.591 7.845 1.00 79.50 91 ALA A CA 1
ATOM 691 C C . ALA A 1 91 ? -6.657 4.775 8.376 1.00 79.50 91 ALA A C 1
ATOM 693 O O . ALA A 1 91 ? -7.117 3.940 9.139 1.00 79.50 91 ALA A O 1
ATOM 694 N N . LEU A 1 92 ? -7.372 5.831 7.966 1.00 81.75 92 LEU A N 1
ATOM 695 C CA . LEU A 1 92 ? -8.772 6.063 8.358 1.00 81.75 92 LEU A CA 1
ATOM 696 C C . LEU A 1 92 ? -9.774 5.121 7.672 1.00 81.75 92 LEU A C 1
ATOM 698 O O . LEU A 1 92 ? -10.952 5.144 8.016 1.00 81.75 92 LEU A O 1
ATOM 702 N N . TRP A 1 93 ? -9.340 4.369 6.660 1.00 80.69 93 TRP A N 1
ATOM 703 C CA . TRP A 1 93 ? -10.180 3.407 5.943 1.00 80.69 93 TRP A CA 1
ATOM 704 C C . TRP A 1 93 ? -10.010 1.971 6.447 1.00 80.69 93 TRP A C 1
ATOM 706 O O . TRP A 1 93 ? -10.687 1.075 5.947 1.00 80.69 93 TRP A O 1
ATOM 716 N N . PHE A 1 94 ? -9.104 1.751 7.400 1.00 68.12 94 PHE A N 1
ATOM 717 C CA . PHE A 1 94 ? -9.124 0.569 8.258 1.00 68.12 94 PHE A CA 1
ATOM 718 C C . PHE A 1 94 ? -10.226 0.703 9.308 1.00 68.12 94 PHE A C 1
ATOM 720 O O . PHE A 1 94 ? -10.866 -0.332 9.588 1.00 68.12 94 PHE A O 1
#

Radius of gyration: 13.14 Å; chains: 1; bounding box: 34×23×39 Å

pLDDT: mean 91.21, std 6.0, range [68.12, 97.69]

Foldseek 3Di:
DDPVPDDACDCPDPWQNHFLVVLLCCQVVVPHDNVVNVVSVVVQCVPQDDPVVRAGWGGPDFDAPDPPDPPCSNVDDTQDANRGHGDVVSVVSD

Secondary structure (DSSP, 8-state):
--TTS--SSSTT-SS--EEHHHHHHHHHTS-S-HHHHHHHHHHHHHHHEEGGGTEEBSEESPPSS-SS---GGGGSPTTBTTBTSB-HHHHTT-